Protein AF-A0AA91C6C3-F1 (afdb_monomer_lite)

Sequence (100 aa):
MSYECAKEIYDILLKGEYIDYYKGSLVPDESIFQTIYMNSRFKDKYYDKLTYVNWKGQINHPKTFTIEDCDELEKVNYLMARKFDEDFDDKIINKLYDEL

Struct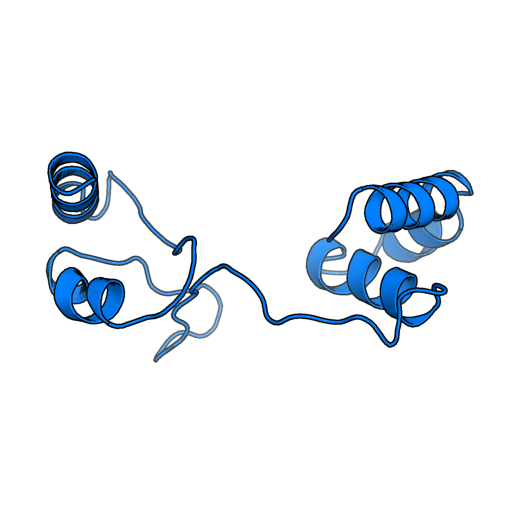ure (mmCIF, N/CA/C/O backbone):
data_AF-A0AA91C6C3-F1
#
_entry.id   AF-A0AA91C6C3-F1
#
loop_
_atom_site.group_PDB
_atom_site.id
_atom_site.type_symbol
_atom_site.label_atom_id
_atom_site.label_alt_id
_atom_site.label_comp_id
_atom_site.label_asym_id
_atom_site.label_entity_id
_atom_site.label_seq_id
_atom_site.pdbx_PDB_ins_code
_atom_site.Cartn_x
_atom_site.Cartn_y
_atom_site.Cartn_z
_atom_site.occupancy
_atom_site.B_iso_or_equiv
_atom_site.auth_seq_id
_atom_site.auth_comp_id
_atom_site.auth_asym_id
_atom_site.auth_atom_id
_atom_site.pdbx_PDB_model_num
ATOM 1 N N . MET A 1 1 ? -1.581 6.409 -8.851 1.00 86.69 1 MET A N 1
ATOM 2 C CA . MET A 1 1 ? -0.852 6.202 -10.124 1.00 86.69 1 MET A CA 1
ATOM 3 C C . MET A 1 1 ? -1.844 6.390 -11.263 1.00 86.69 1 MET A C 1
ATOM 5 O O . MET A 1 1 ? -2.910 5.796 -11.183 1.00 86.69 1 MET A O 1
ATOM 9 N N . SER A 1 2 ? -1.561 7.243 -12.255 1.00 93.00 2 SER A N 1
ATOM 10 C CA . SER A 1 2 ? -2.437 7.371 -13.435 1.00 93.00 2 SER A CA 1
ATOM 11 C C . SER A 1 2 ? -2.236 6.196 -14.397 1.00 93.00 2 SER A C 1
ATOM 13 O O . SER A 1 2 ? -1.245 5.468 -14.286 1.00 93.00 2 SER A O 1
ATOM 15 N N . TYR A 1 3 ? -3.144 6.035 -15.361 1.00 96.19 3 TYR A N 1
ATOM 16 C CA . TYR A 1 3 ? -3.039 4.995 -16.387 1.00 96.19 3 TYR A CA 1
ATOM 17 C C . TYR A 1 3 ? -1.730 5.092 -17.188 1.00 96.19 3 TYR A C 1
ATOM 19 O O . TYR A 1 3 ? -1.049 4.090 -17.384 1.00 96.19 3 TYR A O 1
ATOM 27 N N . GLU A 1 4 ? -1.331 6.295 -17.607 1.00 96.62 4 GLU A N 1
ATOM 28 C CA . GLU A 1 4 ? -0.121 6.511 -18.408 1.00 96.62 4 GLU A CA 1
ATOM 29 C C . GLU A 1 4 ? 1.153 6.153 -17.635 1.00 96.62 4 GLU A C 1
ATOM 31 O O . GLU A 1 4 ? 2.093 5.607 -18.211 1.00 96.62 4 GLU A O 1
ATOM 36 N N . CYS A 1 5 ? 1.175 6.441 -16.330 1.00 95.62 5 CYS A N 1
ATOM 37 C CA . CYS A 1 5 ? 2.276 6.078 -15.444 1.00 95.62 5 CYS A CA 1
ATOM 38 C C . CYS A 1 5 ? 2.353 4.563 -15.240 1.00 95.62 5 CYS A C 1
ATOM 40 O O . CYS A 1 5 ? 3.423 3.980 -15.407 1.00 95.62 5 CYS A O 1
ATOM 42 N N . ALA A 1 6 ? 1.215 3.915 -14.972 1.00 96.19 6 ALA A N 1
ATOM 43 C CA . ALA A 1 6 ? 1.148 2.463 -14.840 1.00 96.19 6 ALA A CA 1
ATOM 44 C C . ALA A 1 6 ? 1.597 1.753 -16.125 1.00 96.19 6 ALA A C 1
ATOM 46 O O . ALA A 1 6 ? 2.369 0.800 -16.060 1.00 96.19 6 ALA A O 1
ATOM 47 N N . LYS A 1 7 ? 1.168 2.253 -17.290 1.00 97.50 7 LYS A N 1
ATOM 48 C CA . LYS A 1 7 ? 1.567 1.711 -18.589 1.00 97.50 7 LYS A CA 1
ATOM 49 C C . LYS A 1 7 ? 3.074 1.825 -18.826 1.00 97.50 7 LYS A C 1
ATOM 51 O O . LYS A 1 7 ? 3.690 0.848 -19.223 1.00 97.50 7 LYS A O 1
ATOM 56 N N . GLU A 1 8 ? 3.678 2.980 -18.551 1.00 96.69 8 GLU A N 1
ATOM 57 C CA . GLU A 1 8 ? 5.128 3.152 -18.719 1.00 96.69 8 GLU A CA 1
ATOM 58 C C . GLU A 1 8 ? 5.932 2.240 -17.788 1.00 96.69 8 GLU A C 1
ATOM 60 O O . GLU A 1 8 ? 6.887 1.603 -18.228 1.00 96.69 8 GLU A O 1
ATOM 65 N N . ILE A 1 9 ? 5.526 2.131 -16.519 1.00 97.00 9 ILE A N 1
ATOM 66 C CA . ILE A 1 9 ? 6.157 1.206 -15.569 1.00 97.00 9 ILE A CA 1
ATOM 67 C C . ILE A 1 9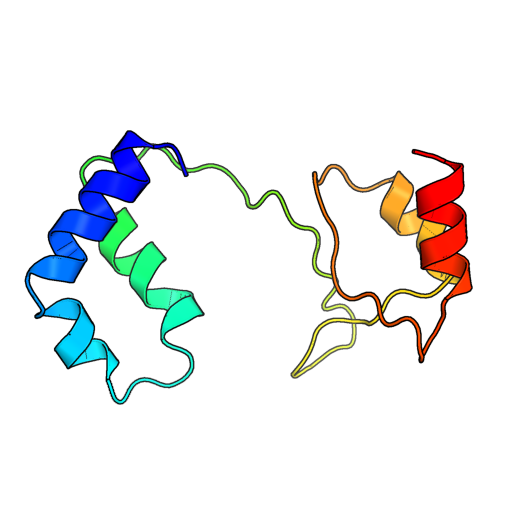 ? 6.016 -0.241 -16.059 1.00 97.00 9 ILE A C 1
ATOM 69 O O . ILE A 1 9 ? 6.990 -0.989 -16.038 1.00 97.00 9 ILE A O 1
ATOM 73 N N . TYR A 1 10 ? 4.834 -0.628 -16.542 1.00 97.44 10 TYR A N 1
ATOM 74 C CA . TYR A 1 10 ? 4.590 -1.955 -17.106 1.00 97.44 10 TYR A CA 1
ATOM 75 C C . TYR A 1 10 ? 5.486 -2.244 -18.321 1.00 97.44 10 TYR A C 1
ATOM 77 O O . TYR A 1 10 ? 6.144 -3.283 -18.361 1.00 97.44 10 TYR A O 1
ATOM 85 N N . ASP A 1 11 ? 5.593 -1.304 -19.263 1.00 97.69 11 ASP A N 1
ATOM 86 C CA . ASP A 1 11 ? 6.456 -1.429 -20.443 1.00 97.69 11 ASP A CA 1
ATOM 87 C C . ASP A 1 11 ? 7.947 -1.551 -20.057 1.00 97.69 11 ASP A C 1
ATOM 89 O O . ASP A 1 11 ? 8.705 -2.266 -20.714 1.00 97.69 11 ASP A O 1
ATOM 93 N N . ILE A 1 12 ? 8.388 -0.889 -18.976 1.00 97.19 12 ILE A N 1
ATOM 94 C CA . ILE A 1 12 ? 9.747 -1.042 -18.424 1.00 97.19 12 ILE A CA 1
ATOM 95 C C . ILE A 1 12 ? 9.937 -2.435 -17.815 1.00 97.19 12 ILE A C 1
ATOM 97 O O . ILE A 1 12 ? 10.954 -3.078 -18.076 1.00 97.19 12 ILE A O 1
ATOM 101 N N . LEU A 1 13 ? 8.966 -2.921 -17.039 1.00 97.19 13 LEU A N 1
ATOM 102 C CA . LEU A 1 13 ? 9.017 -4.248 -16.420 1.00 97.19 13 LEU A CA 1
ATOM 103 C C . LEU A 1 13 ? 9.070 -5.371 -17.466 1.00 97.19 13 LEU A C 1
ATOM 105 O O . LEU A 1 13 ? 9.800 -6.343 -17.272 1.00 97.19 13 LEU A O 1
ATOM 109 N N . LEU A 1 14 ? 8.371 -5.221 -18.599 1.00 97.88 14 LEU A N 1
ATOM 110 C CA . LEU A 1 14 ? 8.386 -6.193 -19.700 1.00 97.88 14 LEU A CA 1
ATOM 111 C C . LEU A 1 14 ? 9.770 -6.405 -20.331 1.00 97.88 14 LEU A C 1
ATOM 113 O O . LEU A 1 14 ? 10.001 -7.451 -20.934 1.00 97.88 14 LEU A O 1
ATOM 117 N N . LYS A 1 15 ? 10.707 -5.460 -20.179 1.00 97.56 15 LYS A N 1
ATOM 118 C CA . LYS A 1 15 ? 12.094 -5.631 -20.648 1.00 97.56 15 LYS A CA 1
ATOM 119 C C . LYS A 1 15 ? 12.876 -6.668 -19.837 1.00 97.56 15 LYS A C 1
ATOM 121 O O . LYS A 1 15 ? 13.923 -7.116 -20.285 1.00 97.56 15 LYS A O 1
ATOM 126 N N . GLY A 1 16 ? 12.393 -7.041 -18.652 1.00 97.38 16 GLY A N 1
ATOM 127 C CA . GLY A 1 16 ? 12.957 -8.114 -17.833 1.00 97.38 16 GLY A CA 1
ATOM 128 C C . GLY A 1 16 ? 14.095 -7.703 -16.897 1.00 97.38 16 GLY A C 1
ATOM 129 O O . GLY A 1 16 ? 14.215 -8.302 -15.838 1.00 97.38 16 GLY A O 1
ATOM 130 N N . GLU A 1 17 ? 14.863 -6.649 -17.193 1.00 97.50 17 GLU A N 1
ATOM 131 C CA . GLU A 1 17 ? 16.038 -6.245 -16.391 1.00 97.50 17 GLU A CA 1
ATOM 132 C C . GLU A 1 17 ? 15.714 -6.009 -14.903 1.00 97.50 17 GLU A C 1
ATOM 134 O O . GLU A 1 17 ? 16.371 -6.558 -14.018 1.00 97.50 17 GLU A O 1
ATOM 139 N N . TYR A 1 18 ? 14.659 -5.235 -14.616 1.00 97.06 18 TYR A N 1
ATOM 140 C CA . TYR A 1 18 ? 14.203 -5.002 -13.242 1.00 97.06 18 TYR A CA 1
ATOM 141 C C . TYR A 1 18 ? 13.636 -6.273 -12.605 1.00 97.06 18 TYR A C 1
ATOM 143 O O . TYR A 1 18 ? 13.891 -6.531 -11.433 1.00 97.06 18 TYR A O 1
ATOM 151 N N . ILE A 1 19 ? 12.896 -7.091 -13.360 1.00 97.25 19 ILE A N 1
ATOM 152 C CA . ILE A 1 19 ? 12.349 -8.352 -12.845 1.00 97.25 19 ILE A CA 1
ATOM 153 C C . ILE A 1 19 ? 13.488 -9.279 -12.420 1.00 97.25 19 ILE A C 1
ATOM 155 O O . ILE A 1 19 ? 13.456 -9.814 -11.316 1.00 97.25 19 ILE A O 1
ATOM 159 N N . ASP A 1 20 ? 14.512 -9.426 -13.257 1.00 97.88 20 ASP A N 1
ATOM 160 C CA . ASP A 1 20 ? 15.672 -10.265 -12.979 1.00 97.88 20 ASP A CA 1
ATOM 161 C C . ASP A 1 20 ? 16.470 -9.767 -11.775 1.00 97.88 20 ASP A C 1
ATOM 163 O O . ASP A 1 20 ? 16.832 -10.573 -10.917 1.00 97.88 20 ASP A O 1
ATOM 167 N N . TYR A 1 21 ? 16.680 -8.453 -11.662 1.00 96.81 21 TYR A N 1
ATOM 168 C CA . TYR A 1 21 ? 17.336 -7.850 -10.501 1.00 96.81 21 TYR A CA 1
ATOM 169 C C . TYR A 1 21 ? 16.580 -8.137 -9.193 1.00 96.81 21 TYR A C 1
ATOM 171 O O . TYR A 1 21 ? 17.193 -8.491 -8.186 1.00 96.81 21 TYR A O 1
ATOM 179 N N . TYR A 1 22 ? 15.247 -8.036 -9.213 1.00 97.56 22 TYR A N 1
ATOM 180 C CA . TYR A 1 22 ? 14.404 -8.185 -8.023 1.00 97.56 22 TYR A CA 1
ATOM 181 C C . TYR A 1 22 ? 14.044 -9.640 -7.660 1.00 97.56 22 TYR A C 1
ATOM 183 O O . TYR A 1 22 ? 13.489 -9.868 -6.584 1.00 97.56 22 TYR A O 1
ATOM 191 N N . LYS A 1 23 ? 14.377 -10.644 -8.489 1.00 95.94 23 LYS A N 1
ATOM 192 C CA . LYS A 1 23 ? 14.026 -12.070 -8.264 1.00 95.94 23 LYS A CA 1
ATOM 193 C C . LYS A 1 23 ? 14.478 -12.640 -6.913 1.00 95.94 23 LYS A C 1
ATOM 195 O O . LYS A 1 23 ? 13.851 -13.570 -6.417 1.00 95.94 23 LYS A O 1
ATOM 200 N N . GLY A 1 24 ? 15.568 -12.124 -6.345 1.00 95.75 24 GLY A N 1
ATOM 201 C CA . GLY A 1 24 ? 16.109 -12.550 -5.048 1.00 95.75 24 GLY A CA 1
ATOM 202 C C . GLY A 1 24 ? 15.959 -11.515 -3.932 1.00 95.75 24 GLY A C 1
ATOM 203 O O . GLY A 1 24 ? 16.532 -11.695 -2.859 1.00 95.75 24 GLY A O 1
ATOM 204 N N . SER A 1 25 ? 15.254 -10.411 -4.181 1.00 96.75 25 SER A N 1
ATOM 205 C CA . SER A 1 25 ? 15.111 -9.331 -3.209 1.00 96.75 25 SER A CA 1
ATOM 206 C C . SER A 1 25 ? 14.097 -9.680 -2.123 1.00 96.75 25 SER A C 1
ATOM 208 O O . SER A 1 25 ? 13.072 -10.312 -2.375 1.00 96.75 25 SER A O 1
ATOM 210 N N . LEU A 1 26 ? 14.366 -9.216 -0.903 1.00 96.50 26 LEU A N 1
ATOM 211 C CA . LEU A 1 26 ? 13.401 -9.241 0.190 1.00 96.50 26 LEU A CA 1
ATOM 212 C C . LEU A 1 26 ? 12.314 -8.185 -0.077 1.00 96.50 26 LEU A C 1
ATOM 214 O O . LEU A 1 26 ? 12.651 -7.020 -0.263 1.00 96.50 26 LEU A O 1
ATOM 218 N N . VAL A 1 27 ? 11.040 -8.598 -0.085 1.00 95.31 27 VAL A N 1
ATOM 219 C CA . VAL A 1 27 ? 9.852 -7.728 -0.258 1.00 95.31 27 VAL A CA 1
ATOM 220 C C . VAL A 1 27 ? 9.981 -6.789 -1.483 1.00 95.31 27 VAL A C 1
ATOM 222 O O . VAL A 1 27 ? 10.044 -5.564 -1.355 1.00 95.31 27 VAL A O 1
ATOM 225 N N . PRO A 1 28 ? 10.093 -7.346 -2.707 1.00 96.69 28 PRO A N 1
ATOM 226 C CA . PRO A 1 28 ? 10.367 -6.560 -3.913 1.00 96.69 28 PRO A CA 1
ATOM 227 C C . PRO A 1 28 ? 9.244 -5.569 -4.256 1.00 96.69 28 PRO A C 1
ATOM 229 O O . PRO A 1 28 ? 9.502 -4.514 -4.834 1.00 96.69 28 PRO A O 1
ATOM 232 N N . ASP A 1 29 ? 8.006 -5.879 -3.878 1.00 94.62 29 ASP A N 1
ATOM 233 C CA . ASP A 1 29 ? 6.816 -5.060 -4.105 1.00 94.62 29 ASP A CA 1
ATOM 234 C C . ASP A 1 29 ? 6.864 -3.698 -3.392 1.00 94.62 29 ASP A C 1
ATOM 236 O O . ASP A 1 29 ? 6.304 -2.727 -3.904 1.00 94.62 29 ASP A O 1
ATOM 240 N N . GLU A 1 30 ? 7.599 -3.581 -2.282 1.00 95.75 30 GLU A N 1
ATOM 241 C CA . GLU A 1 30 ? 7.746 -2.321 -1.540 1.00 95.75 30 GLU A CA 1
ATOM 242 C C . GLU A 1 30 ? 8.757 -1.338 -2.153 1.00 95.75 30 GLU A C 1
ATOM 244 O O . GLU A 1 30 ? 8.850 -0.198 -1.693 1.00 95.75 30 GLU A O 1
ATOM 249 N N . SER A 1 31 ? 9.509 -1.732 -3.188 1.00 96.12 31 SER A N 1
ATOM 250 C CA . SER A 1 31 ? 10.522 -0.846 -3.787 1.00 96.12 31 SER A CA 1
ATOM 251 C C . SER A 1 31 ? 10.616 -0.865 -5.312 1.00 96.12 31 SER A C 1
ATOM 253 O O . SER A 1 31 ? 11.091 0.120 -5.886 1.00 96.12 31 SER A O 1
ATOM 255 N N . ILE A 1 32 ? 10.171 -1.923 -5.999 1.00 97.31 32 ILE A N 1
ATOM 256 C CA . ILE A 1 32 ? 10.309 -2.025 -7.460 1.00 97.31 32 ILE A CA 1
ATOM 257 C C . ILE A 1 32 ? 9.559 -0.903 -8.188 1.00 97.31 32 ILE A C 1
ATOM 259 O O . ILE A 1 32 ? 10.120 -0.236 -9.061 1.00 97.31 32 ILE A O 1
ATOM 263 N N . PHE A 1 33 ? 8.315 -0.629 -7.788 1.00 95.81 33 PHE A N 1
ATOM 264 C CA . PHE A 1 33 ? 7.488 0.396 -8.421 1.00 95.81 33 PHE A CA 1
ATOM 265 C C . PHE A 1 33 ? 8.031 1.796 -8.153 1.00 95.81 33 PHE A C 1
ATOM 267 O O . PHE A 1 33 ? 8.092 2.607 -9.069 1.00 95.81 33 PHE A O 1
ATOM 274 N N . GLN A 1 34 ? 8.469 2.067 -6.926 1.00 95.06 34 GLN A N 1
ATOM 275 C CA . GLN A 1 34 ? 9.040 3.341 -6.495 1.00 95.06 34 GLN A CA 1
ATOM 276 C C . GLN A 1 34 ? 10.350 3.616 -7.237 1.00 95.06 34 GLN A C 1
ATOM 278 O O . GLN A 1 34 ? 10.561 4.721 -7.733 1.00 95.06 34 GLN A O 1
ATOM 283 N N . THR A 1 35 ? 11.203 2.599 -7.377 1.00 96.56 35 THR A N 1
ATOM 284 C CA . THR A 1 35 ? 12.481 2.706 -8.089 1.00 96.56 35 THR A CA 1
ATOM 285 C C . THR A 1 35 ? 12.261 3.038 -9.560 1.00 96.56 35 THR A C 1
ATOM 287 O O . THR A 1 35 ? 12.856 3.988 -10.070 1.00 96.56 35 THR A O 1
ATOM 290 N N . ILE A 1 36 ? 11.375 2.312 -10.247 1.00 96.81 36 ILE A N 1
ATOM 291 C CA . ILE A 1 36 ? 11.070 2.585 -11.658 1.00 96.81 36 ILE A CA 1
ATOM 292 C C . ILE A 1 36 ? 10.382 3.947 -11.798 1.00 96.81 36 ILE A C 1
ATOM 294 O O . ILE A 1 36 ? 10.753 4.740 -12.660 1.00 96.81 36 ILE A O 1
ATOM 298 N N . TYR A 1 37 ? 9.430 4.259 -10.917 1.00 95.81 37 TYR A N 1
ATOM 299 C CA . TYR A 1 37 ? 8.711 5.529 -10.907 1.00 95.81 37 TYR A CA 1
ATOM 300 C C . TYR A 1 37 ? 9.661 6.731 -10.818 1.00 95.81 37 TYR A C 1
ATOM 302 O O . TYR A 1 37 ? 9.552 7.652 -11.628 1.00 95.81 37 TYR A O 1
ATOM 310 N N . MET A 1 38 ? 10.635 6.703 -9.902 1.00 95.00 38 MET A N 1
ATOM 311 C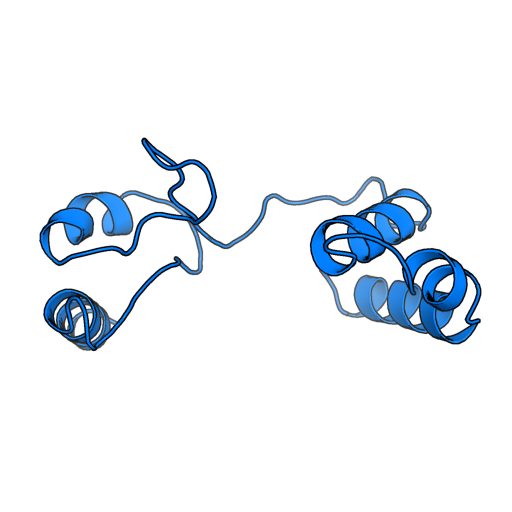 CA . MET A 1 38 ? 11.607 7.793 -9.734 1.00 95.00 38 MET A CA 1
ATOM 312 C C . MET A 1 38 ? 12.586 7.930 -10.908 1.00 95.00 38 MET A C 1
ATOM 314 O O . MET A 1 38 ? 13.162 9.001 -11.098 1.00 95.00 38 MET A O 1
ATOM 318 N N . ASN A 1 39 ? 12.744 6.881 -11.719 1.00 93.81 39 ASN A N 1
ATOM 319 C CA . ASN A 1 39 ? 13.525 6.904 -12.959 1.00 93.81 39 ASN A CA 1
ATOM 320 C C . ASN A 1 39 ? 12.670 7.187 -14.210 1.00 93.81 39 ASN A C 1
ATOM 322 O O . ASN A 1 39 ? 13.207 7.304 -15.310 1.00 93.81 39 ASN A O 1
ATOM 326 N N . SER A 1 40 ? 11.349 7.313 -14.060 1.00 93.56 40 SER A N 1
ATOM 327 C CA . SER A 1 40 ? 10.421 7.612 -15.153 1.00 93.56 40 SER A CA 1
ATOM 328 C C . SER A 1 40 ? 10.255 9.119 -15.367 1.00 93.56 40 SER A C 1
ATOM 330 O O . SER A 1 40 ? 10.633 9.945 -14.527 1.00 93.56 40 SER A O 1
ATOM 332 N N . ARG A 1 41 ? 9.577 9.507 -16.453 1.00 94.75 41 ARG A N 1
ATOM 333 C CA . ARG A 1 41 ? 9.189 10.917 -16.676 1.00 94.75 41 ARG A CA 1
ATOM 334 C C . ARG A 1 41 ? 8.181 11.457 -15.648 1.00 94.75 41 ARG A C 1
ATOM 336 O O . ARG A 1 41 ? 7.889 12.650 -15.660 1.00 94.75 41 ARG A O 1
ATOM 343 N N . PHE A 1 42 ? 7.614 10.600 -14.795 1.00 95.06 42 PHE A N 1
ATOM 344 C CA . PHE A 1 42 ? 6.627 10.974 -13.778 1.00 95.06 42 PHE A CA 1
ATOM 345 C C . PHE A 1 42 ? 7.238 11.322 -12.418 1.00 95.06 42 PHE A C 1
ATOM 347 O O . PHE A 1 42 ? 6.488 11.711 -11.530 1.00 95.06 42 PHE A O 1
ATOM 354 N N . LYS A 1 43 ? 8.564 11.236 -12.246 1.00 93.75 43 LYS A N 1
ATOM 355 C CA . LYS A 1 43 ? 9.250 11.443 -10.956 1.00 93.75 43 LYS A CA 1
ATOM 356 C C . LYS A 1 43 ? 8.818 12.707 -10.188 1.00 93.75 43 LYS A C 1
ATOM 358 O O . LYS A 1 43 ? 8.716 12.672 -8.968 1.00 93.75 43 LYS A O 1
ATOM 363 N N . ASP A 1 44 ? 8.491 13.789 -10.900 1.00 94.75 44 ASP A N 1
ATOM 364 C CA . ASP A 1 44 ? 8.114 15.084 -10.315 1.00 94.75 44 ASP A CA 1
ATOM 365 C C . ASP A 1 44 ? 6.593 15.223 -10.052 1.00 94.75 44 ASP A C 1
ATOM 367 O O . ASP A 1 44 ? 6.132 16.271 -9.608 1.00 94.75 44 ASP A O 1
ATOM 371 N N . LYS A 1 45 ? 5.786 14.185 -10.327 1.00 91.19 45 LYS A N 1
ATOM 372 C CA . LYS A 1 45 ? 4.312 14.180 -10.200 1.00 91.19 45 LYS A CA 1
ATOM 373 C C . LYS A 1 45 ? 3.807 13.225 -9.116 1.00 91.19 45 LYS A C 1
ATOM 375 O O . LYS A 1 45 ? 3.019 12.325 -9.401 1.00 91.19 45 LYS A O 1
ATOM 380 N N . TYR A 1 46 ? 4.262 13.390 -7.880 1.00 83.75 46 TYR A N 1
ATOM 381 C CA . TYR A 1 46 ? 3.900 12.490 -6.784 1.00 83.75 46 TYR A CA 1
ATOM 382 C C . TYR A 1 46 ? 2.721 13.007 -5.948 1.00 83.75 46 TYR A C 1
ATOM 384 O O . TYR A 1 46 ? 2.506 14.208 -5.797 1.00 83.75 46 TYR A O 1
ATOM 392 N N . TYR A 1 47 ? 1.972 12.062 -5.385 1.00 86.00 47 TYR A N 1
ATOM 393 C CA . TYR A 1 47 ? 0.899 12.285 -4.420 1.00 86.00 47 TYR A CA 1
ATOM 394 C C . TYR A 1 47 ? 1.119 11.343 -3.242 1.00 86.00 47 TYR A C 1
ATOM 396 O O . TYR A 1 47 ? 1.765 10.303 -3.399 1.00 86.00 47 TYR A O 1
ATOM 404 N N . ASP A 1 48 ? 0.578 11.695 -2.080 1.00 89.50 48 ASP A N 1
ATOM 405 C CA . ASP A 1 48 ? 0.606 10.792 -0.934 1.00 89.50 48 ASP A CA 1
ATOM 406 C C . ASP A 1 48 ? -0.264 9.547 -1.189 1.00 89.50 48 ASP A C 1
ATOM 408 O O . ASP A 1 48 ? -1.140 9.525 -2.064 1.00 89.50 48 ASP A O 1
ATOM 412 N N . LYS A 1 49 ? -0.008 8.483 -0.429 1.00 91.75 49 LYS A N 1
ATOM 413 C CA . LYS A 1 49 ? -0.808 7.261 -0.471 1.00 91.75 49 LYS A CA 1
ATOM 414 C C . LYS A 1 49 ? -2.246 7.559 -0.049 1.00 91.75 49 LYS A C 1
ATOM 416 O O . LYS A 1 49 ? -2.505 8.345 0.854 1.00 91.75 49 LYS A O 1
ATOM 421 N N . LEU A 1 50 ? -3.187 6.836 -0.647 1.00 95.44 50 LEU A N 1
ATOM 422 C CA . LEU A 1 50 ? -4.610 6.945 -0.316 1.00 95.44 50 LEU A CA 1
ATOM 423 C C . LEU A 1 50 ? -5.052 5.939 0.755 1.00 95.44 50 LEU A C 1
ATOM 425 O O . LEU A 1 50 ? -6.239 5.840 1.048 1.00 95.44 50 LEU A O 1
ATOM 429 N N . THR A 1 51 ? -4.114 5.175 1.318 1.00 96.94 51 THR A N 1
ATOM 430 C CA . THR A 1 51 ? -4.400 4.112 2.284 1.00 96.94 51 THR A CA 1
ATOM 431 C C . THR A 1 51 ? -3.834 4.453 3.652 1.00 96.94 51 THR A C 1
ATOM 433 O O . THR A 1 51 ? -2.617 4.593 3.821 1.00 96.94 51 THR A O 1
ATOM 436 N N . TYR A 1 52 ? -4.720 4.514 4.637 1.00 97.56 52 TYR A N 1
ATOM 437 C CA . TYR A 1 52 ? -4.361 4.595 6.034 1.00 97.56 52 TYR A CA 1
ATOM 438 C C . TYR A 1 52 ? -3.841 3.246 6.535 1.00 97.56 52 TYR A C 1
ATOM 440 O O . TYR A 1 52 ? -4.456 2.200 6.322 1.00 97.56 52 TYR A O 1
ATOM 448 N N . VAL A 1 53 ? -2.682 3.271 7.191 1.00 96.88 53 VAL A N 1
ATOM 449 C CA . VAL A 1 53 ? -2.051 2.093 7.792 1.00 96.88 53 VAL A CA 1
ATOM 450 C C . VAL A 1 53 ? -1.493 2.506 9.145 1.00 96.88 53 VAL A C 1
ATOM 452 O O . VAL A 1 53 ? -0.567 3.321 9.196 1.00 96.88 53 VAL A O 1
ATOM 455 N N . ASN A 1 54 ? -2.047 1.961 10.227 1.00 96.88 54 ASN A N 1
ATOM 456 C CA . ASN A 1 54 ? -1.620 2.307 11.578 1.00 96.88 54 ASN A CA 1
ATOM 457 C C . ASN A 1 54 ? -0.491 1.373 12.053 1.00 96.88 54 ASN A C 1
ATOM 459 O O . ASN A 1 54 ? -0.678 0.168 12.205 1.00 96.88 54 ASN A O 1
ATOM 463 N N . TRP A 1 55 ? 0.686 1.952 12.300 1.00 96.56 55 TRP A N 1
ATOM 464 C CA . TRP A 1 55 ? 1.885 1.260 12.798 1.00 96.56 55 TRP A CA 1
ATOM 465 C C . TRP A 1 55 ? 2.195 1.563 14.270 1.00 96.56 55 TRP A C 1
ATOM 467 O O . TRP A 1 55 ? 3.224 1.140 14.796 1.00 96.56 55 TRP A O 1
ATOM 477 N N . LYS A 1 56 ? 1.342 2.326 14.961 1.00 94.69 56 LYS A N 1
ATOM 478 C CA . LYS A 1 56 ? 1.602 2.769 16.332 1.00 94.69 56 LYS A CA 1
ATOM 479 C C . LYS A 1 56 ? 1.708 1.563 17.267 1.00 94.69 56 LYS A C 1
ATOM 481 O O . LYS A 1 56 ? 0.775 0.776 17.401 1.00 94.69 56 LYS A O 1
ATOM 486 N N . GLY A 1 57 ? 2.860 1.437 17.926 1.00 94.19 57 GLY A N 1
ATOM 487 C CA . GLY A 1 57 ? 3.150 0.318 18.826 1.00 94.19 57 GLY A CA 1
ATOM 488 C C . GLY A 1 57 ? 3.375 -1.022 18.119 1.00 94.19 57 GLY A C 1
ATOM 489 O O . GLY A 1 57 ? 3.392 -2.048 18.789 1.00 94.19 57 GLY A O 1
ATOM 490 N N . GLN A 1 58 ? 3.538 -1.024 16.794 1.00 94.25 58 GLN A N 1
ATOM 491 C CA . GLN A 1 58 ? 3.786 -2.225 16.007 1.00 94.25 58 GLN A CA 1
ATOM 492 C C . GLN A 1 58 ? 5.222 -2.273 15.477 1.00 94.25 58 GLN A C 1
ATOM 494 O O . GLN A 1 58 ? 5.831 -1.233 15.236 1.00 94.25 58 GLN A O 1
ATOM 499 N N . ILE A 1 59 ? 5.747 -3.486 15.276 1.00 90.75 59 ILE A N 1
ATOM 500 C CA . ILE A 1 59 ? 7.122 -3.704 14.792 1.00 90.75 59 ILE A CA 1
ATOM 501 C C . ILE A 1 59 ? 7.128 -4.308 13.382 1.00 90.75 59 ILE A C 1
ATOM 503 O O . ILE A 1 59 ? 7.798 -3.781 12.504 1.00 90.75 59 ILE A O 1
ATOM 507 N N . ASN A 1 60 ? 6.363 -5.382 13.150 1.00 92.00 60 ASN A N 1
ATOM 508 C CA . ASN A 1 60 ? 6.466 -6.176 11.914 1.00 92.00 60 ASN A CA 1
ATOM 509 C C . ASN A 1 60 ? 5.192 -6.197 11.058 1.00 92.00 60 ASN A C 1
ATOM 511 O O . ASN A 1 60 ? 5.242 -6.574 9.893 1.00 92.00 60 ASN A O 1
ATOM 515 N N . HIS A 1 61 ? 4.045 -5.823 11.618 1.00 93.31 61 HIS A N 1
ATOM 516 C CA . HIS A 1 61 ? 2.771 -5.778 10.904 1.00 93.31 61 HIS A CA 1
ATOM 517 C C . HIS A 1 61 ? 1.936 -4.602 11.412 1.00 93.31 61 HIS A C 1
ATOM 519 O O . HIS A 1 61 ? 2.066 -4.241 12.577 1.00 93.31 61 HIS A O 1
ATOM 525 N N . PRO A 1 62 ? 1.069 -3.997 10.592 1.00 96.88 62 PRO A N 1
ATOM 526 C CA . PRO A 1 62 ? 0.204 -2.927 11.065 1.00 96.88 62 PRO A CA 1
ATOM 527 C C . PRO A 1 62 ? -0.803 -3.440 12.100 1.00 96.88 62 PRO A C 1
ATOM 529 O O . PRO A 1 62 ? -1.050 -4.643 12.220 1.00 96.88 62 PRO A O 1
ATOM 532 N N . LYS A 1 63 ? -1.394 -2.505 12.839 1.00 97.62 63 LYS A N 1
ATOM 533 C CA . LYS A 1 63 ? 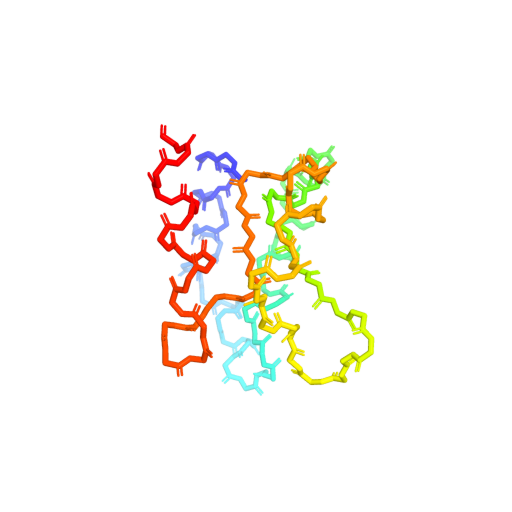-2.477 -2.773 13.779 1.00 97.62 63 LYS A CA 1
ATOM 534 C C . LYS A 1 63 ? -3.692 -3.320 13.015 1.00 97.62 63 LYS A C 1
ATOM 536 O O . LYS A 1 63 ? -4.032 -2.811 11.942 1.00 97.62 63 LYS A O 1
ATOM 541 N N . THR A 1 64 ? -4.339 -4.340 13.578 1.00 97.75 64 THR A N 1
ATOM 542 C CA . THR A 1 64 ? -5.702 -4.730 13.194 1.00 97.75 64 THR A CA 1
ATOM 543 C C . THR A 1 64 ? -6.675 -3.823 13.938 1.00 97.75 64 THR A C 1
ATOM 545 O O . THR A 1 64 ? -6.621 -3.762 15.167 1.00 97.75 64 THR A O 1
ATOM 548 N N . PHE A 1 65 ? -7.503 -3.087 13.203 1.00 97.94 65 PHE A N 1
ATOM 549 C CA . PHE A 1 65 ? -8.494 -2.187 13.782 1.00 97.94 65 PHE A CA 1
ATOM 550 C C . PHE A 1 65 ? -9.615 -2.969 14.465 1.00 97.94 65 PHE A C 1
ATOM 552 O O . PHE A 1 65 ? -10.013 -4.031 13.989 1.00 97.94 65 PHE A O 1
ATOM 559 N N . THR A 1 66 ? -10.119 -2.417 15.564 1.00 97.88 66 THR A N 1
ATOM 560 C CA . THR A 1 66 ? -11.287 -2.919 16.301 1.00 97.88 66 THR A CA 1
ATOM 561 C C . THR A 1 66 ? -12.359 -1.844 16.379 1.00 97.88 66 THR A C 1
ATOM 563 O O . THR A 1 66 ? -12.106 -0.695 16.028 1.00 97.88 66 THR A O 1
ATOM 566 N N . ILE A 1 67 ? -13.547 -2.175 16.887 1.00 97.31 67 ILE A N 1
ATOM 567 C CA . ILE A 1 67 ? -14.648 -1.208 17.052 1.00 97.31 67 ILE A CA 1
ATOM 568 C C . ILE A 1 67 ? -14.245 0.065 17.824 1.00 97.31 67 ILE A C 1
ATOM 570 O O . ILE A 1 67 ? -14.789 1.140 17.586 1.00 97.31 67 ILE A O 1
ATOM 574 N N . GLU A 1 68 ? -13.238 -0.032 18.696 1.00 97.19 68 GLU A N 1
ATOM 575 C CA . GLU A 1 68 ? -12.694 1.093 19.470 1.00 97.19 68 GLU A CA 1
ATOM 576 C C . GLU A 1 68 ? -11.926 2.115 18.610 1.00 97.19 68 GLU A C 1
ATOM 578 O O . GLU A 1 68 ? -11.635 3.222 19.061 1.00 97.19 68 GLU A O 1
ATOM 583 N N . ASP A 1 69 ? -11.592 1.760 17.368 1.00 96.69 69 ASP A N 1
ATOM 584 C CA . ASP A 1 69 ? -10.831 2.593 16.436 1.00 96.69 69 ASP A CA 1
ATOM 585 C C . ASP A 1 69 ? -11.711 3.370 15.446 1.00 96.69 69 ASP A C 1
ATOM 587 O O . ASP A 1 69 ? -11.182 4.140 14.643 1.00 96.69 69 ASP A O 1
ATOM 591 N N . CYS A 1 70 ? -13.040 3.222 15.485 1.00 93.94 70 CYS A N 1
ATOM 592 C CA . CYS A 1 70 ? -13.945 3.945 14.577 1.00 93.94 70 CYS A CA 1
ATOM 593 C C . CYS A 1 70 ? -13.726 5.462 14.629 1.00 93.94 70 CYS A C 1
ATOM 595 O O . CYS A 1 70 ? -13.594 6.118 13.600 1.00 93.94 70 CYS A O 1
ATOM 597 N N . ASP A 1 71 ? -13.563 5.989 15.837 1.00 93.25 71 ASP A N 1
ATOM 598 C CA . ASP A 1 71 ? -13.283 7.393 16.106 1.00 93.25 71 ASP A CA 1
ATOM 599 C C . ASP A 1 71 ? -11.983 7.897 15.452 1.00 93.25 71 ASP A C 1
ATOM 601 O O . ASP A 1 71 ? -11.852 9.086 15.156 1.00 93.25 71 ASP A O 1
ATOM 605 N N . GLU A 1 72 ? -10.985 7.025 15.293 1.00 94.88 72 GLU A N 1
ATOM 606 C CA . GLU A 1 72 ? -9.735 7.317 14.586 1.00 94.88 72 GLU A CA 1
ATOM 607 C C . GLU A 1 72 ? -9.975 7.302 13.073 1.00 94.88 72 GLU A C 1
ATOM 609 O O . GLU A 1 72 ? -9.575 8.237 12.378 1.00 94.88 72 GLU A O 1
ATOM 614 N N . LEU A 1 73 ? -10.668 6.274 12.578 1.00 94.69 73 LEU A N 1
ATOM 615 C CA . LEU A 1 73 ? -10.947 6.068 11.157 1.00 94.69 73 LEU A CA 1
ATOM 616 C C . LEU A 1 73 ? -11.823 7.171 10.550 1.00 94.69 73 LEU A C 1
ATOM 618 O O . LEU A 1 73 ? -11.559 7.597 9.430 1.00 94.69 73 LEU A O 1
ATOM 622 N N . GLU A 1 74 ? -12.796 7.692 11.296 1.00 91.44 74 GLU A N 1
ATOM 623 C CA . GLU A 1 74 ? -13.651 8.807 10.860 1.00 91.44 74 GLU A CA 1
ATOM 624 C C . GLU A 1 74 ? -12.883 10.136 10.735 1.00 91.44 74 GLU A C 1
ATOM 626 O O . GLU A 1 74 ? -13.278 11.030 9.985 1.00 91.44 74 GLU A O 1
ATOM 631 N N . LYS A 1 75 ? -11.773 10.295 11.470 1.00 94.12 75 LYS A N 1
ATOM 632 C CA . LYS A 1 75 ? -11.002 11.550 11.513 1.00 94.12 75 LYS A CA 1
AT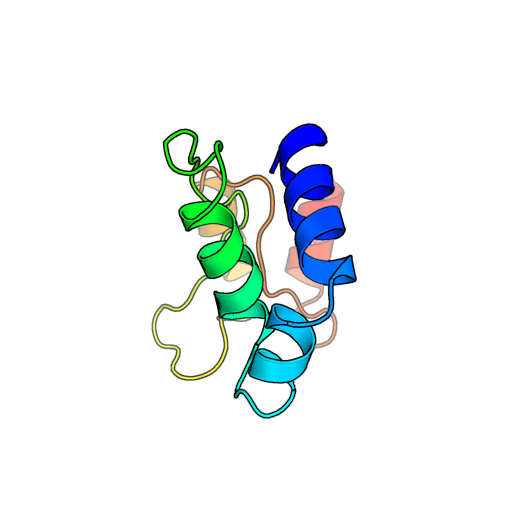OM 633 C C . LYS A 1 75 ? -9.888 11.617 10.471 1.00 94.12 75 LYS A C 1
ATOM 635 O O . LYS A 1 75 ? -9.379 12.707 10.197 1.00 94.12 75 LYS A O 1
ATOM 640 N N . VAL A 1 76 ? -9.449 10.485 9.925 1.00 94.00 76 VAL A N 1
ATOM 641 C CA . VAL A 1 76 ? -8.342 10.448 8.962 1.00 94.00 76 VAL A CA 1
ATOM 642 C C . VAL A 1 76 ? -8.838 10.662 7.529 1.00 94.00 76 VAL A C 1
ATOM 644 O O . VAL A 1 76 ? -9.867 10.141 7.122 1.00 94.00 76 VAL A O 1
ATOM 647 N N . ASN A 1 77 ? -8.082 11.416 6.726 1.00 93.31 77 ASN A N 1
ATOM 648 C CA . ASN A 1 77 ? -8.454 11.735 5.343 1.00 93.31 77 ASN A CA 1
ATOM 649 C C . ASN A 1 77 ? -7.757 10.802 4.337 1.00 93.31 77 ASN A C 1
ATOM 651 O O . ASN A 1 77 ? -6.870 11.223 3.592 1.00 93.31 77 ASN A O 1
ATOM 655 N N . TYR A 1 78 ? -8.130 9.523 4.352 1.00 95.62 78 TYR A N 1
ATOM 656 C CA . TYR A 1 78 ? -7.661 8.511 3.401 1.00 95.62 78 TYR A CA 1
ATOM 657 C C . TYR A 1 78 ? -8.856 7.835 2.731 1.00 95.62 78 TYR A C 1
ATOM 659 O O . TYR A 1 78 ? -9.926 7.733 3.316 1.00 95.62 78 TYR A O 1
ATOM 667 N N . LEU A 1 79 ? -8.667 7.341 1.507 1.00 94.69 79 LEU A N 1
ATOM 668 C CA . LEU A 1 79 ? -9.724 6.649 0.765 1.00 94.69 79 LEU A CA 1
ATOM 669 C C . LEU A 1 79 ? -10.008 5.250 1.326 1.00 94.69 79 LEU A C 1
ATOM 671 O O . LEU A 1 79 ? -11.118 4.747 1.211 1.00 94.69 79 LEU A O 1
ATOM 675 N N . MET A 1 80 ? -8.982 4.592 1.866 1.00 95.88 80 MET A N 1
ATOM 676 C CA . MET A 1 80 ? -9.057 3.223 2.380 1.00 95.88 80 MET A CA 1
ATOM 677 C C . MET A 1 80 ? -8.238 3.102 3.662 1.00 95.88 80 MET A C 1
ATOM 679 O O . MET A 1 80 ? -7.299 3.870 3.867 1.00 95.88 80 MET A O 1
ATOM 683 N N . ALA A 1 81 ? -8.510 2.081 4.470 1.00 96.81 81 ALA A N 1
ATOM 684 C CA . ALA A 1 81 ? -7.713 1.740 5.644 1.00 96.81 81 ALA A CA 1
ATOM 685 C C . ALA A 1 81 ? -7.363 0.242 5.674 1.00 96.81 81 ALA A C 1
ATOM 687 O O . ALA A 1 81 ? -8.031 -0.580 5.051 1.00 96.81 81 ALA A O 1
ATOM 688 N N . ARG A 1 82 ? -6.290 -0.114 6.388 1.00 97.44 82 ARG A N 1
ATOM 689 C CA . ARG A 1 82 ? -5.929 -1.499 6.745 1.00 97.44 82 ARG A CA 1
ATOM 690 C C . ARG A 1 82 ? -5.173 -1.527 8.088 1.00 97.44 82 ARG A C 1
ATOM 692 O O . ARG A 1 82 ? -4.438 -0.587 8.379 1.00 97.44 82 ARG A O 1
ATOM 699 N N . LYS A 1 83 ? -5.263 -2.587 8.895 1.00 97.56 83 LYS A N 1
ATOM 700 C CA . LYS A 1 83 ? -5.829 -3.916 8.597 1.00 97.56 83 LYS A CA 1
ATOM 701 C C . LYS A 1 83 ? -7.175 -4.139 9.302 1.00 97.56 83 LYS A C 1
ATOM 703 O O . LYS A 1 83 ? -7.338 -3.728 10.441 1.00 97.56 83 LYS A O 1
ATOM 708 N N . PHE A 1 84 ? -8.084 -4.839 8.630 1.00 97.44 84 PHE A N 1
ATOM 709 C CA . PHE A 1 84 ? -9.313 -5.397 9.199 1.00 97.44 84 PHE A CA 1
ATOM 710 C C . PHE A 1 84 ? -9.238 -6.924 9.142 1.00 97.44 84 PHE A C 1
ATOM 712 O O . PHE A 1 84 ? -8.543 -7.467 8.276 1.00 97.44 84 PHE A O 1
ATOM 719 N N . ASP A 1 85 ? -9.893 -7.600 10.078 1.00 97.94 85 ASP A N 1
ATOM 720 C CA . ASP A 1 85 ? -9.870 -9.057 10.192 1.00 97.94 85 ASP A CA 1
ATOM 721 C C . ASP A 1 85 ? -11.177 -9.518 10.857 1.00 97.94 85 ASP A C 1
ATOM 723 O O . ASP A 1 85 ? -11.397 -9.232 12.033 1.00 97.94 85 ASP A O 1
ATOM 727 N N . GLU A 1 86 ? -12.062 -10.161 10.089 1.00 96.81 86 GLU A N 1
ATOM 728 C CA . GLU A 1 86 ? -13.412 -10.559 10.532 1.00 96.81 86 GLU A CA 1
ATOM 729 C C . GLU A 1 86 ? -13.376 -11.553 11.702 1.00 96.81 86 GLU A C 1
ATOM 731 O O . GLU A 1 86 ? -14.224 -11.494 12.586 1.00 96.81 86 GLU A O 1
ATOM 736 N N . ASP A 1 87 ? -12.356 -12.416 11.757 1.00 97.81 87 ASP A N 1
ATOM 737 C CA . ASP A 1 87 ? -12.176 -13.369 12.859 1.00 97.81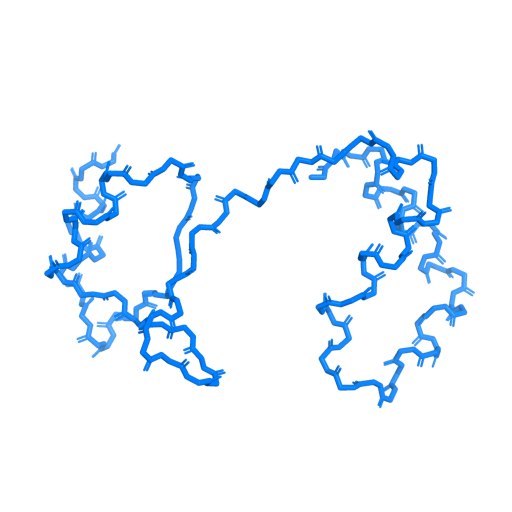 87 ASP A CA 1
ATOM 738 C C . ASP A 1 87 ? -11.682 -12.683 14.147 1.00 97.81 87 ASP A C 1
ATOM 740 O O . ASP A 1 87 ? -11.790 -13.243 15.241 1.00 97.81 87 ASP A O 1
ATOM 744 N N . PHE A 1 88 ? -11.106 -11.481 14.030 1.00 97.25 88 PHE A N 1
ATOM 745 C CA . PHE A 1 88 ? -10.597 -10.707 15.161 1.00 97.25 88 PHE A CA 1
ATOM 746 C C . PHE A 1 88 ? -11.652 -9.749 15.721 1.00 97.25 88 PHE A C 1
ATOM 748 O O . PHE A 1 88 ? -11.855 -9.706 16.935 1.00 97.25 88 PHE A O 1
ATOM 755 N N . ASP A 1 89 ? -12.302 -8.978 14.847 1.00 97.56 89 ASP A N 1
ATOM 756 C CA . ASP A 1 89 ? -13.408 -8.087 15.197 1.00 97.56 89 ASP A CA 1
ATOM 757 C C . ASP A 1 89 ? -14.253 -7.775 13.950 1.00 97.56 89 ASP A C 1
ATOM 759 O O . ASP A 1 89 ? -13.908 -6.924 13.129 1.00 97.56 89 ASP A O 1
ATOM 763 N N . ASP A 1 90 ? -15.385 -8.459 13.811 1.00 97.62 90 ASP A N 1
ATOM 764 C CA . ASP A 1 90 ? -16.354 -8.234 12.737 1.00 97.62 90 ASP A CA 1
ATOM 765 C C . ASP A 1 90 ? -17.217 -6.980 12.963 1.00 97.62 90 ASP A C 1
ATOM 767 O O . ASP A 1 90 ? -17.801 -6.442 12.020 1.00 97.62 90 ASP A O 1
ATOM 771 N N . LYS A 1 91 ? -17.285 -6.454 14.194 1.00 97.81 91 LYS A N 1
ATOM 772 C CA . LYS A 1 91 ? -18.183 -5.342 14.542 1.00 97.81 91 LYS A CA 1
ATOM 773 C C . LYS A 1 91 ? -17.781 -4.052 13.854 1.00 97.81 91 LYS A C 1
ATOM 775 O O . LYS A 1 91 ? -18.654 -3.314 13.405 1.00 97.81 91 LYS A O 1
ATOM 780 N N . ILE A 1 92 ? -16.480 -3.775 13.766 1.00 96.88 92 ILE A N 1
ATOM 781 C CA . ILE A 1 92 ? -15.987 -2.594 13.049 1.00 96.88 92 ILE A CA 1
ATOM 782 C C . ILE A 1 92 ? -16.314 -2.671 11.557 1.00 96.88 92 ILE A C 1
ATOM 784 O O . ILE A 1 92 ? -16.700 -1.669 10.964 1.00 96.88 92 ILE A O 1
ATOM 788 N N . ILE A 1 93 ? -16.201 -3.858 10.963 1.00 96.25 93 ILE A N 1
ATOM 789 C CA . ILE A 1 93 ? -16.488 -4.080 9.545 1.00 96.25 93 ILE A CA 1
ATOM 790 C C . ILE A 1 93 ? -17.981 -3.863 9.289 1.00 96.25 93 ILE A C 1
ATOM 792 O O . ILE A 1 93 ? -18.342 -3.098 8.399 1.00 96.25 93 ILE A O 1
ATOM 796 N N . ASN A 1 94 ? -18.836 -4.452 10.128 1.00 96.19 94 ASN A N 1
ATOM 797 C CA . ASN A 1 94 ? -20.284 -4.268 10.055 1.00 96.19 94 ASN A CA 1
ATOM 798 C C . ASN A 1 94 ? -20.688 -2.794 10.239 1.00 96.19 94 ASN A C 1
ATOM 800 O O . ASN A 1 94 ? -21.447 -2.274 9.428 1.00 96.19 94 ASN A O 1
ATOM 804 N N . LYS A 1 95 ? -20.119 -2.082 11.228 1.00 94.56 95 LYS A N 1
ATOM 805 C CA . LYS A 1 95 ? -20.376 -0.642 11.423 1.00 94.56 95 LYS A CA 1
ATOM 806 C C . LYS A 1 95 ? -19.992 0.185 10.194 1.00 94.56 95 LYS A C 1
ATOM 808 O O . LYS A 1 95 ? -20.771 1.032 9.776 1.00 94.56 95 LYS A O 1
ATOM 813 N N . LEU A 1 96 ? -18.823 -0.067 9.601 1.00 92.44 96 LEU A N 1
ATOM 814 C CA . LEU A 1 96 ? -18.388 0.654 8.401 1.00 92.44 96 LEU A CA 1
ATOM 815 C C . LEU A 1 96 ? -19.277 0.353 7.187 1.00 92.44 96 LEU A C 1
ATOM 817 O O . LEU A 1 96 ? -19.488 1.248 6.376 1.00 92.44 96 LEU A O 1
ATOM 821 N N . TYR A 1 97 ? -19.805 -0.868 7.055 1.00 92.38 97 TYR A N 1
ATOM 822 C CA . TYR A 1 97 ? -20.757 -1.199 5.991 1.00 92.38 97 TYR A CA 1
ATOM 823 C C . TYR A 1 97 ? -22.120 -0.527 6.167 1.00 92.38 97 TYR A C 1
ATOM 825 O O . TYR A 1 97 ? -22.715 -0.139 5.169 1.00 92.38 97 TYR A O 1
ATOM 833 N N . ASP A 1 98 ? -22.604 -0.383 7.401 1.00 92.69 98 ASP A N 1
ATOM 834 C CA . ASP A 1 98 ? -23.896 0.257 7.678 1.00 92.69 98 ASP A CA 1
ATOM 835 C C . ASP A 1 98 ? -23.855 1.790 7.507 1.00 92.69 98 ASP A C 1
ATOM 837 O O . ASP A 1 98 ? -24.894 2.424 7.311 1.00 92.69 98 ASP A O 1
ATOM 841 N N . GLU A 1 99 ? -22.669 2.398 7.601 1.00 83.88 99 GLU A N 1
ATOM 842 C CA . GLU A 1 99 ? -22.462 3.853 7.524 1.00 83.88 99 GLU A CA 1
ATOM 843 C C . GLU A 1 99 ? -22.057 4.369 6.128 1.00 83.88 99 GLU A C 1
ATOM 845 O O . GLU A 1 99 ? -22.037 5.587 5.920 1.00 83.88 99 GLU A O 1
ATOM 850 N N . LEU A 1 100 ? -21.757 3.470 5.180 1.00 62.91 100 LEU A N 1
ATOM 851 C CA . LEU A 1 100 ? -21.402 3.762 3.779 1.00 62.91 100 LEU A CA 1
ATOM 852 C C . LEU A 1 100 ? -22.602 3.628 2.828 1.00 62.91 100 LEU A C 1
ATOM 854 O O . LEU A 1 100 ? -22.690 4.467 1.899 1.00 62.91 100 LEU A O 1
#

Secondary structure (DSSP, 8-state):
--HHHHHHHHHHHTTSHHHHHHTT-SSGGGTHHHHHHHHSTTTT-----SEEE--TT-SSSPPPP-GGGHHHHTTS--SEEE---TTT-HHHHHHHHHH-

Radius of gyration: 17.71 Å; chains: 1; bounding box: 41×28×40 Å

Foldseek 3Di:
DDPVLVVVLVVVVVVVPLVVVCVPPDPCVVPSSVVVCCVDPCVVPDDDALEAFACVVHDPGTDADEPVCVVVVVPDRHPYYDDHDCVVHVPNVVVVVVVD

pLDDT: mean 95.0, std 4.28, range [62.91, 97.94]